Protein AF-A0A3G6J904-F1 (afdb_monomer_lite)

pLDDT: mean 79.37, std 14.84, range [32.62, 93.94]

Radius of gyration: 22.49 Å; chains: 1; bounding box: 51×34×61 Å

Secondary structure (DSSP, 8-state):
--HHHHHHHHHHHHHHHHHHHHHHHHHHHHTTS-TTHHHHHHHHHHHHHHHHHHHHHHHHHHHHHHHHHHHHHHHHHHHHTT-----SSSEEEEEE-SSEEEEEEEEEETTEEEEEEEEEEPPP-

Structure (mmCIF, N/CA/C/O backbone):
data_AF-A0A3G6J904-F1
#
_entry.id   AF-A0A3G6J904-F1
#
loop_
_atom_site.group_PDB
_atom_site.id
_atom_site.type_symbol
_atom_site.label_atom_id
_atom_site.label_alt_id
_atom_site.label_comp_id
_atom_site.label_asym_id
_atom_site.label_entity_id
_atom_site.label_seq_id
_atom_site.pdbx_PDB_ins_code
_atom_site.Cartn_x
_atom_site.Cartn_y
_atom_site.Cartn_z
_atom_site.occupancy
_atom_site.B_iso_or_equiv
_atom_site.auth_seq_id
_atom_site.auth_comp_id
_atom_site.auth_asym_id
_atom_site.auth_atom_id
_atom_site.pdbx_PDB_model_num
ATOM 1 N N . MET A 1 1 ? -12.574 20.901 4.623 1.00 45.28 1 MET A N 1
ATOM 2 C CA . MET A 1 1 ? -12.283 19.612 3.936 1.00 45.28 1 MET A CA 1
ATOM 3 C C . MET A 1 1 ? -11.788 19.743 2.475 1.00 45.28 1 MET A C 1
ATOM 5 O O 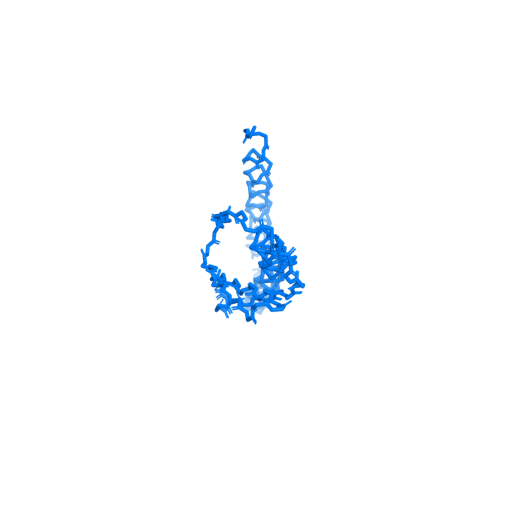. MET A 1 1 ? -11.588 18.723 1.829 1.00 45.28 1 MET A O 1
ATOM 9 N N . GLN A 1 2 ? -11.530 20.951 1.935 1.00 41.16 2 GLN A N 1
ATOM 10 C CA . GLN A 1 2 ? -10.958 21.152 0.581 1.00 41.16 2 GLN A CA 1
ATOM 11 C C . GLN A 1 2 ? -9.413 21.191 0.549 1.00 41.16 2 GLN A C 1
ATOM 13 O O . GLN A 1 2 ? -8.809 20.771 -0.437 1.00 41.16 2 GLN A O 1
ATOM 18 N N . HIS A 1 3 ? -8.758 21.589 1.645 1.00 32.62 3 HIS A N 1
ATOM 19 C CA . HIS A 1 3 ? -7.294 21.733 1.712 1.00 32.62 3 HIS A CA 1
ATOM 20 C C . HIS A 1 3 ? -6.506 20.411 1.562 1.00 32.62 3 HIS A C 1
ATOM 22 O O . HIS A 1 3 ? -5.402 20.411 1.025 1.00 32.62 3 HIS A O 1
ATOM 28 N N . CYS A 1 4 ? -7.081 19.258 1.929 1.00 38.25 4 CYS A N 1
ATOM 29 C CA . CYS A 1 4 ? -6.403 17.954 1.822 1.00 38.25 4 CYS A CA 1
ATOM 30 C C . CYS A 1 4 ? -6.385 17.389 0.379 1.00 38.25 4 CYS A C 1
ATOM 32 O O . CYS A 1 4 ? -5.473 16.655 -0.003 1.00 38.25 4 CYS A O 1
ATOM 34 N N . LYS A 1 5 ? -7.358 17.764 -0.471 1.00 37.78 5 LYS A N 1
ATOM 35 C CA . LYS A 1 5 ? -7.361 17.393 -1.903 1.00 37.78 5 LYS A CA 1
ATOM 36 C C . LYS A 1 5 ? -6.308 18.177 -2.694 1.00 37.78 5 LYS A C 1
ATOM 38 O O . LYS A 1 5 ? -5.709 17.621 -3.614 1.00 37.78 5 LYS A O 1
ATOM 43 N N . LEU A 1 6 ? -6.064 19.434 -2.316 1.00 45.56 6 LEU A N 1
ATOM 44 C CA . LEU A 1 6 ? -5.110 20.309 -2.997 1.00 45.56 6 LEU A CA 1
ATOM 45 C C . LEU A 1 6 ? -3.661 19.838 -2.792 1.00 45.56 6 LEU A C 1
ATOM 47 O O . LEU A 1 6 ? -2.911 19.735 -3.759 1.00 45.56 6 LEU A O 1
ATOM 51 N N . TYR A 1 7 ? -3.300 19.448 -1.563 1.00 43.84 7 TYR A N 1
ATOM 52 C CA . TYR A 1 7 ? -1.940 19.006 -1.223 1.00 43.84 7 TYR A CA 1
ATOM 53 C C . TYR A 1 7 ? -1.509 17.748 -2.001 1.00 43.84 7 TYR A C 1
ATOM 55 O O . TYR A 1 7 ? -0.409 17.692 -2.549 1.00 43.84 7 TYR A O 1
ATOM 63 N N . ARG A 1 8 ? -2.418 16.773 -2.159 1.00 46.31 8 ARG A N 1
ATOM 64 C CA . ARG A 1 8 ? -2.169 15.546 -2.939 1.00 46.31 8 ARG A CA 1
ATOM 65 C C . ARG A 1 8 ? -2.001 15.822 -4.440 1.00 46.31 8 ARG A C 1
ATOM 67 O O . ARG A 1 8 ? -1.214 15.153 -5.097 1.00 46.31 8 ARG A O 1
ATOM 74 N N . SER A 1 9 ? -2.724 16.807 -4.977 1.00 50.16 9 SER A N 1
ATOM 75 C CA . SER A 1 9 ? -2.674 17.179 -6.399 1.00 50.16 9 SER A CA 1
ATOM 76 C C . SER A 1 9 ? -1.398 17.949 -6.750 1.00 50.16 9 SER A C 1
ATOM 78 O O . SER A 1 9 ? -0.760 17.657 -7.758 1.00 50.16 9 SER A O 1
ATOM 80 N N . VAL A 1 10 ? -0.971 18.877 -5.887 1.00 59.31 10 VAL A N 1
ATOM 81 C CA . VAL A 1 10 ? 0.259 19.660 -6.093 1.00 59.31 10 VAL A CA 1
ATOM 82 C C . VAL A 1 10 ? 1.502 18.771 -6.016 1.00 59.31 10 VAL A C 1
ATOM 84 O O . VAL A 1 10 ? 2.397 18.915 -6.847 1.00 59.31 10 VAL A O 1
ATOM 87 N N . TYR A 1 11 ? 1.546 17.819 -5.077 1.00 59.78 11 TYR A N 1
ATOM 88 C CA . TYR A 1 11 ? 2.698 16.925 -4.921 1.00 59.78 11 TYR A CA 1
ATOM 89 C C . TYR A 1 11 ? 2.832 15.943 -6.093 1.00 59.78 11 TYR A C 1
ATOM 91 O O . TYR A 1 11 ? 3.917 15.787 -6.645 1.00 59.78 11 TYR A O 1
ATOM 99 N N . ILE A 1 12 ? 1.717 15.348 -6.539 1.00 59.97 12 ILE A N 1
ATOM 100 C CA . ILE A 1 12 ? 1.707 14.451 -7.705 1.00 59.97 12 ILE A CA 1
ATOM 101 C C . ILE A 1 12 ? 2.043 15.225 -8.986 1.00 59.97 12 ILE A C 1
ATOM 103 O O . ILE A 1 12 ? 2.834 14.738 -9.788 1.00 59.97 12 ILE A O 1
ATOM 107 N N . LYS A 1 13 ? 1.516 16.447 -9.170 1.00 69.06 13 LYS A N 1
ATOM 108 C CA . LYS A 1 13 ? 1.874 17.282 -10.328 1.00 69.06 13 LYS A CA 1
ATOM 109 C C . LYS A 1 13 ? 3.357 17.639 -10.337 1.00 69.06 13 LYS A C 1
ATOM 111 O O . LYS A 1 13 ? 4.001 17.429 -11.359 1.00 69.06 13 LYS A O 1
ATOM 116 N N . LYS A 1 14 ? 3.917 18.089 -9.206 1.00 66.50 14 LYS A N 1
ATOM 117 C CA . LYS A 1 14 ? 5.357 18.376 -9.106 1.00 66.50 14 LYS A CA 1
ATOM 118 C C . LYS A 1 14 ? 6.208 17.137 -9.366 1.00 66.50 14 LYS A C 1
ATOM 120 O O . LYS A 1 14 ? 7.228 17.257 -10.032 1.00 66.50 14 LYS A O 1
ATOM 125 N N . LEU A 1 15 ? 5.796 15.968 -8.879 1.00 65.69 15 LEU A N 1
ATOM 126 C CA . LEU A 1 15 ? 6.511 14.713 -9.105 1.00 65.69 15 LEU A CA 1
ATOM 127 C C . LEU A 1 15 ? 6.515 14.331 -10.593 1.00 65.69 15 LEU A C 1
ATOM 129 O O . LEU A 1 15 ? 7.572 14.051 -11.148 1.00 65.69 15 LEU A O 1
ATOM 133 N N . VAL A 1 16 ? 5.360 14.393 -11.259 1.00 72.81 16 VAL A N 1
ATOM 134 C CA . VAL A 1 16 ? 5.237 14.104 -12.699 1.00 72.81 16 VAL A CA 1
ATOM 135 C C . VAL A 1 16 ? 6.034 15.105 -13.539 1.00 72.81 16 VAL A C 1
ATOM 137 O O . VAL A 1 16 ? 6.681 14.728 -14.512 1.00 72.81 16 VAL A O 1
ATOM 140 N N . GLU A 1 17 ? 6.031 16.379 -13.158 1.00 79.00 17 GLU A N 1
ATOM 141 C CA . GLU A 1 17 ? 6.743 17.449 -13.862 1.00 79.00 17 GLU A CA 1
ATOM 142 C C . GLU A 1 17 ? 8.265 17.390 -13.650 1.00 79.00 17 GLU A C 1
ATOM 144 O O . GLU A 1 17 ? 9.033 17.700 -14.563 1.00 79.00 17 GLU A O 1
ATOM 149 N N . GLN A 1 18 ? 8.714 16.930 -12.478 1.00 73.44 18 GLN A N 1
ATOM 150 C CA . GLN A 1 18 ? 10.117 16.596 -12.216 1.00 73.44 18 GLN A CA 1
ATOM 151 C C . GLN A 1 18 ? 10.564 15.389 -13.044 1.00 73.44 18 GLN A C 1
ATOM 153 O O . GLN A 1 18 ? 11.575 15.473 -13.738 1.00 73.44 18 GLN A O 1
ATOM 158 N N . PHE A 1 19 ? 9.774 14.311 -13.070 1.00 70.38 19 PHE A N 1
ATOM 159 C CA . PHE A 1 19 ? 10.051 13.154 -13.926 1.00 70.38 19 PHE A CA 1
ATOM 160 C C . PHE A 1 19 ? 10.129 13.541 -15.405 1.00 70.38 19 PHE A C 1
ATOM 162 O O . PHE A 1 19 ? 11.054 13.130 -16.102 1.00 70.38 19 PHE A O 1
ATOM 169 N N . ARG A 1 20 ? 9.213 14.395 -15.880 1.00 74.62 20 ARG A N 1
ATOM 170 C CA . ARG A 1 20 ? 9.213 14.884 -17.265 1.00 74.62 20 ARG A CA 1
ATOM 171 C C . ARG A 1 20 ? 10.483 15.669 -17.609 1.00 74.62 20 ARG A C 1
ATOM 173 O O . ARG A 1 20 ? 10.990 15.526 -18.718 1.00 74.62 20 ARG A O 1
ATOM 180 N N . ARG A 1 21 ? 11.011 16.462 -16.668 1.00 77.62 21 ARG A N 1
ATOM 181 C CA . ARG A 1 21 ? 12.286 17.182 -16.835 1.00 77.62 21 ARG A CA 1
ATOM 182 C C . ARG A 1 21 ? 13.493 16.247 -16.861 1.00 77.62 21 ARG A C 1
ATOM 184 O O . ARG A 1 21 ? 14.336 16.396 -17.739 1.00 77.62 21 ARG A O 1
ATOM 191 N N . ILE A 1 22 ? 13.547 15.270 -15.956 1.00 76.12 22 ILE A N 1
ATOM 192 C CA . ILE A 1 22 ? 14.638 14.282 -15.899 1.00 76.12 22 ILE A CA 1
ATOM 193 C C . ILE A 1 22 ? 14.697 13.466 -17.197 1.00 76.12 22 ILE A C 1
ATOM 195 O O . ILE A 1 22 ? 15.769 13.306 -17.775 1.00 76.12 22 ILE A O 1
ATOM 199 N N . ILE A 1 23 ? 13.543 13.013 -17.699 1.00 73.62 23 ILE A N 1
ATOM 200 C CA . ILE A 1 23 ? 13.455 12.270 -18.966 1.00 73.62 23 ILE A CA 1
ATOM 201 C C . ILE A 1 23 ? 13.901 13.144 -20.151 1.00 73.62 23 ILE A C 1
ATOM 203 O O . ILE A 1 23 ? 14.569 12.650 -21.056 1.00 73.62 23 ILE A O 1
ATOM 207 N N . GLY A 1 24 ? 13.577 14.443 -20.133 1.00 73.62 24 GLY A N 1
ATOM 208 C CA . GLY A 1 24 ? 14.035 15.400 -21.144 1.00 73.62 24 GLY A CA 1
ATOM 209 C C . GLY A 1 24 ? 15.560 15.510 -21.204 1.00 73.62 24 GLY A C 1
ATOM 210 O O . GLY A 1 24 ? 16.138 15.317 -22.268 1.00 73.62 24 GLY A O 1
ATOM 211 N N . HIS A 1 25 ? 16.217 15.722 -20.060 1.00 74.19 25 HIS A N 1
ATOM 212 C CA . HIS A 1 25 ? 17.682 15.803 -20.002 1.00 74.19 25 HIS A CA 1
ATOM 213 C C . HIS A 1 25 ? 18.377 14.494 -20.373 1.00 74.19 25 HIS A C 1
ATOM 215 O O . HIS A 1 25 ? 19.377 14.519 -21.084 1.00 74.19 25 HIS A O 1
ATOM 221 N N . ALA A 1 26 ? 17.836 13.349 -19.949 1.00 65.25 26 ALA A N 1
ATOM 222 C CA . ALA A 1 26 ? 18.390 12.052 -20.330 1.00 65.25 26 ALA A CA 1
ATOM 223 C C . ALA A 1 26 ? 18.376 11.853 -21.858 1.00 65.25 26 ALA A C 1
ATOM 225 O O . ALA A 1 26 ? 19.342 11.344 -22.422 1.00 65.25 26 ALA A O 1
ATOM 226 N N . ARG A 1 27 ? 17.315 12.308 -22.538 1.00 68.75 27 ARG A N 1
ATOM 227 C CA . ARG A 1 27 ? 17.216 12.265 -24.004 1.00 68.75 27 ARG A CA 1
ATOM 228 C C . ARG A 1 27 ? 18.259 13.157 -24.680 1.00 68.75 27 ARG A C 1
ATOM 230 O O . ARG A 1 27 ? 18.872 12.732 -25.656 1.00 68.75 27 ARG A O 1
ATOM 237 N N . ASP A 1 28 ? 18.452 14.371 -24.171 1.00 69.94 28 ASP A N 1
ATOM 238 C CA . ASP A 1 28 ? 19.375 15.338 -24.772 1.00 69.94 28 ASP A CA 1
ATOM 239 C C . ASP A 1 28 ? 20.843 14.894 -24.622 1.00 69.94 28 ASP A C 1
ATOM 241 O O . ASP A 1 28 ? 21.623 15.049 -25.559 1.00 69.94 28 ASP A O 1
ATOM 245 N N . CYS A 1 29 ? 21.206 14.254 -23.501 1.00 64.31 29 CYS A N 1
ATOM 246 C CA . CYS A 1 29 ? 22.540 13.673 -23.312 1.00 64.31 29 CYS A CA 1
ATOM 247 C C . CYS A 1 29 ? 22.812 12.489 -24.258 1.00 64.31 29 CYS A C 1
ATOM 249 O O . CYS A 1 29 ? 23.892 12.410 -24.838 1.00 64.31 29 CYS A O 1
ATOM 251 N N . VAL A 1 30 ? 21.834 11.593 -24.452 1.00 63.56 30 VAL A N 1
ATOM 252 C CA . VAL A 1 30 ? 21.987 10.395 -25.305 1.00 63.56 30 VAL A CA 1
ATOM 253 C C . VAL A 1 30 ? 22.137 10.748 -26.790 1.00 63.56 30 VAL A C 1
ATOM 255 O O . VAL A 1 30 ? 22.863 10.067 -27.512 1.00 63.56 30 VAL A O 1
ATOM 258 N N . SER A 1 31 ? 21.511 11.828 -27.263 1.00 66.19 31 SER A N 1
ATOM 259 C CA . SER A 1 31 ? 21.625 12.257 -28.668 1.00 66.19 31 SER A CA 1
ATOM 260 C C . SER A 1 31 ? 23.023 12.754 -29.074 1.00 66.19 31 SER A C 1
ATOM 262 O O . SER A 1 31 ? 23.266 12.935 -30.266 1.00 66.19 31 SER A O 1
ATOM 264 N N . ASN A 1 32 ? 23.942 12.985 -28.128 1.00 68.31 32 ASN A N 1
ATOM 265 C CA . ASN A 1 32 ? 25.256 13.576 -28.408 1.00 68.31 32 ASN A CA 1
ATOM 266 C C . ASN A 1 32 ? 26.402 12.545 -28.578 1.00 68.31 32 ASN A C 1
ATOM 268 O O . ASN A 1 32 ? 27.531 12.935 -28.878 1.00 68.31 32 ASN A O 1
ATOM 272 N N . GLU A 1 33 ? 26.148 11.237 -28.428 1.00 63.62 33 GLU A N 1
ATOM 273 C CA . GLU A 1 33 ? 27.192 10.193 -28.435 1.00 63.62 33 GLU A CA 1
ATOM 274 C C . GLU A 1 33 ? 27.159 9.330 -29.718 1.00 63.62 33 GLU A C 1
ATOM 276 O O . GLU A 1 33 ? 26.110 8.830 -30.120 1.00 63.62 33 GLU A O 1
ATOM 281 N N . ARG A 1 34 ? 28.307 9.146 -30.401 1.00 57.12 34 ARG A N 1
ATOM 282 C CA . ARG A 1 34 ? 28.400 8.416 -31.686 1.00 57.12 34 ARG A CA 1
ATOM 283 C C . ARG A 1 34 ? 28.589 6.900 -31.490 1.00 57.12 34 ARG A C 1
ATOM 285 O O . ARG A 1 34 ? 29.647 6.448 -31.062 1.00 57.12 34 ARG A O 1
ATOM 292 N N . GLY A 1 35 ? 27.608 6.117 -31.940 1.00 54.84 35 GLY A N 1
ATOM 293 C CA . GLY A 1 35 ? 27.771 4.772 -32.514 1.00 54.84 35 GLY A CA 1
ATOM 294 C C . GLY A 1 35 ? 27.896 3.588 -31.546 1.00 54.84 35 GLY A C 1
ATOM 295 O O . GLY A 1 35 ? 27.003 2.749 -31.517 1.00 54.84 35 GLY A O 1
ATOM 296 N N . ALA A 1 36 ? 28.998 3.483 -30.797 1.00 53.12 36 ALA A N 1
ATOM 297 C CA . ALA A 1 36 ? 29.275 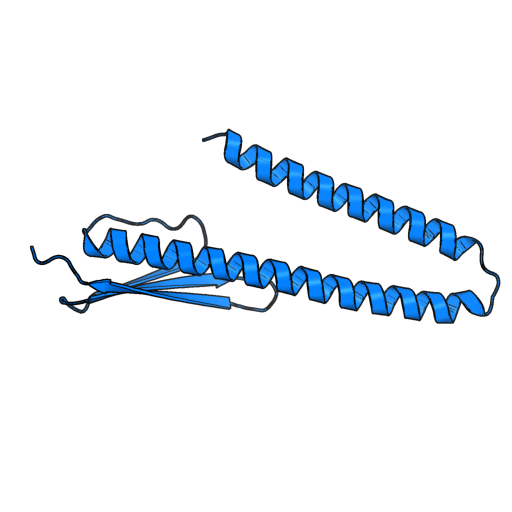2.318 -29.936 1.00 53.12 36 ALA A CA 1
ATOM 298 C C . ALA A 1 36 ? 28.768 2.522 -28.497 1.00 53.12 36 ALA A C 1
ATOM 300 O O . ALA A 1 36 ? 28.073 1.668 -27.956 1.00 53.12 36 ALA A O 1
ATOM 301 N N . ALA A 1 37 ? 28.996 3.714 -27.935 1.00 58.66 37 ALA A N 1
ATOM 302 C CA . ALA A 1 37 ? 28.556 4.068 -26.586 1.00 58.66 37 ALA A CA 1
ATOM 303 C C . ALA A 1 37 ? 27.022 4.099 -26.426 1.00 58.66 37 ALA A C 1
ATOM 305 O O . ALA A 1 37 ? 26.518 3.903 -25.327 1.00 58.66 37 ALA A O 1
ATOM 306 N N . THR A 1 38 ? 26.250 4.301 -27.499 1.00 68.56 38 THR A N 1
ATOM 307 C CA . THR A 1 38 ? 24.789 4.490 -27.433 1.00 68.56 38 THR A CA 1
ATOM 308 C C . THR A 1 38 ? 24.027 3.217 -27.061 1.00 68.56 38 THR A C 1
ATOM 310 O O . THR A 1 38 ? 23.009 3.292 -26.380 1.00 68.56 38 THR A O 1
ATOM 313 N N . VAL A 1 39 ? 24.483 2.037 -27.495 1.00 69.00 39 VAL A N 1
ATOM 314 C CA . VAL A 1 39 ? 23.753 0.782 -27.236 1.00 69.00 39 VAL A CA 1
ATOM 315 C C . VAL A 1 39 ? 23.963 0.342 -25.788 1.00 69.00 39 VAL A C 1
ATOM 317 O O . VAL A 1 39 ? 23.007 0.033 -25.080 1.00 69.00 39 VAL A O 1
ATOM 320 N N . GLU A 1 40 ? 25.210 0.393 -25.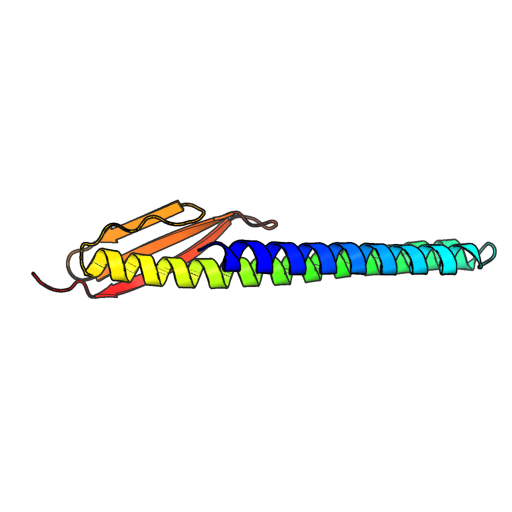322 1.00 74.75 40 GLU A N 1
ATOM 321 C CA . GLU A 1 40 ? 25.587 0.063 -23.946 1.00 74.75 40 GLU A CA 1
ATOM 322 C C . GLU A 1 40 ? 24.962 1.044 -22.944 1.00 74.75 40 GLU A C 1
ATOM 324 O O . GLU A 1 40 ? 24.381 0.620 -21.943 1.00 74.75 40 GLU A O 1
ATOM 329 N N . THR A 1 41 ? 24.983 2.349 -23.242 1.00 81.81 41 THR A N 1
ATOM 330 C CA . THR A 1 41 ? 24.311 3.357 -22.406 1.00 81.81 41 THR A CA 1
ATOM 331 C C . THR A 1 41 ? 22.794 3.240 -22.469 1.00 81.81 41 THR A C 1
ATOM 333 O O . THR A 1 41 ? 22.150 3.391 -21.435 1.00 81.81 41 THR A O 1
ATOM 336 N N . ALA A 1 42 ? 22.194 2.905 -23.615 1.00 78.88 42 ALA A N 1
ATOM 337 C CA . ALA A 1 42 ? 20.753 2.674 -23.694 1.00 78.88 42 ALA A CA 1
ATOM 338 C C . ALA A 1 42 ? 20.320 1.508 -22.794 1.00 78.88 42 ALA A C 1
ATOM 340 O O . ALA A 1 42 ? 19.371 1.658 -22.021 1.00 78.88 42 ALA A O 1
ATOM 341 N N . PHE A 1 43 ? 21.030 0.375 -22.823 1.00 82.44 43 PHE A N 1
ATOM 342 C CA . PHE A 1 43 ? 20.746 -0.749 -21.924 1.00 82.44 43 PHE A CA 1
ATOM 343 C C . PHE A 1 43 ? 21.055 -0.415 -20.456 1.00 82.44 43 PHE A C 1
ATOM 345 O O . PHE A 1 43 ? 20.272 -0.769 -19.568 1.00 82.44 43 PHE A O 1
ATOM 352 N N . GLY A 1 44 ? 22.131 0.328 -20.183 1.00 84.38 44 GLY A N 1
ATOM 353 C CA . GLY A 1 44 ? 22.470 0.795 -18.837 1.00 84.38 44 GLY A CA 1
ATOM 354 C C . GLY A 1 44 ? 21.398 1.718 -18.249 1.00 84.38 44 GLY A C 1
ATOM 355 O O . GLY A 1 44 ? 20.898 1.483 -17.151 1.00 84.38 44 GLY A O 1
ATOM 356 N N . VAL A 1 45 ? 20.961 2.723 -19.006 1.00 84.50 45 VAL A N 1
ATOM 357 C CA . VAL A 1 45 ? 19.922 3.670 -18.580 1.00 84.50 45 VAL A CA 1
ATOM 358 C C . VAL A 1 45 ? 18.565 2.979 -18.467 1.00 84.50 45 VAL A C 1
ATOM 360 O O . VAL A 1 45 ? 17.855 3.212 -17.491 1.00 84.50 45 VAL A O 1
ATOM 363 N N . MET A 1 46 ? 18.202 2.090 -19.398 1.00 83.12 46 MET A N 1
ATOM 364 C CA . MET A 1 46 ? 16.941 1.345 -19.304 1.00 83.12 46 MET A CA 1
ATOM 365 C C . MET A 1 46 ? 16.914 0.408 -18.099 1.00 83.12 46 MET A C 1
ATOM 367 O O . MET A 1 46 ? 15.914 0.383 -17.381 1.00 83.12 46 MET A O 1
ATOM 371 N N . SER A 1 47 ? 18.004 -0.312 -17.819 1.00 89.19 47 SER A N 1
ATOM 372 C CA . SER A 1 47 ? 18.078 -1.160 -16.623 1.00 89.19 47 SER A CA 1
ATOM 373 C C . SER A 1 47 ? 17.973 -0.330 -15.339 1.00 89.19 47 SER A C 1
ATOM 375 O O . SER A 1 47 ? 17.184 -0.671 -14.455 1.00 89.19 47 SER A O 1
ATOM 377 N N . LEU A 1 48 ? 18.655 0.818 -15.268 1.00 88.75 48 LEU A N 1
ATOM 378 C CA . LEU A 1 48 ? 18.555 1.737 -14.135 1.00 88.75 48 LEU A CA 1
ATOM 379 C C . LEU A 1 48 ? 17.137 2.302 -13.967 1.00 88.75 48 LEU A C 1
ATOM 381 O O . LEU A 1 48 ? 16.645 2.389 -12.841 1.00 88.75 48 LEU A O 1
ATOM 385 N N . LEU A 1 49 ? 16.457 2.659 -15.060 1.00 89.06 49 LEU A N 1
ATOM 386 C CA . LEU A 1 49 ? 15.074 3.139 -15.024 1.00 89.06 49 LEU A CA 1
ATOM 387 C C . LEU A 1 49 ? 14.115 2.058 -14.523 1.00 89.06 49 LEU A C 1
ATOM 389 O O . LEU A 1 49 ? 13.280 2.352 -13.669 1.00 89.06 49 LEU A O 1
ATOM 393 N N . VAL A 1 50 ? 14.249 0.818 -14.998 1.00 88.12 50 VAL A N 1
ATOM 394 C CA . VAL A 1 50 ? 13.430 -0.310 -14.527 1.00 88.12 50 VAL A CA 1
ATOM 395 C C . VAL A 1 50 ? 13.634 -0.526 -13.029 1.00 88.12 50 VAL A C 1
ATOM 397 O O . VAL A 1 50 ? 12.656 -0.554 -12.283 1.00 88.12 50 VAL A O 1
ATOM 400 N N . VAL A 1 51 ? 14.885 -0.590 -12.564 1.00 93.19 51 VAL A N 1
ATOM 401 C CA . VAL A 1 51 ? 15.201 -0.729 -11.131 1.00 93.19 51 VAL A CA 1
ATOM 402 C C . VAL A 1 51 ? 14.610 0.430 -10.329 1.00 93.19 51 VAL A C 1
ATOM 404 O O . VAL A 1 51 ? 13.959 0.220 -9.308 1.00 93.19 51 VAL A O 1
ATOM 407 N N . THR A 1 52 ? 14.768 1.657 -10.818 1.00 90.25 52 THR A N 1
ATOM 408 C CA . THR A 1 52 ? 14.228 2.856 -10.171 1.00 90.25 52 THR A CA 1
ATOM 409 C C . THR A 1 52 ? 12.703 2.792 -10.054 1.00 90.25 52 THR A C 1
ATOM 411 O O . THR A 1 52 ? 12.151 3.091 -8.995 1.00 90.25 52 THR A O 1
ATOM 414 N N . MET A 1 53 ? 12.004 2.353 -11.102 1.00 86.88 53 MET A N 1
ATOM 415 C CA . MET A 1 53 ? 10.547 2.182 -11.073 1.00 86.88 53 MET A CA 1
ATOM 416 C C . MET A 1 53 ? 10.113 1.123 -10.059 1.00 86.88 53 MET A C 1
ATOM 418 O O . MET A 1 53 ? 9.143 1.342 -9.331 1.00 86.88 53 MET A O 1
ATOM 422 N N . VAL A 1 54 ? 10.851 0.015 -9.952 1.00 88.31 54 VAL A N 1
ATOM 423 C CA . VAL A 1 54 ? 10.604 -1.016 -8.932 1.00 88.31 54 VAL A CA 1
ATOM 424 C C . VAL A 1 54 ? 10.763 -0.435 -7.522 1.00 88.31 54 VAL A C 1
ATOM 426 O O . VAL A 1 54 ? 9.894 -0.650 -6.674 1.00 88.31 54 VAL A O 1
ATOM 429 N N . LEU A 1 55 ? 11.805 0.367 -7.279 1.00 91.00 55 LEU A N 1
ATOM 430 C CA . LEU A 1 55 ? 12.026 1.027 -5.985 1.00 91.00 55 LEU A CA 1
ATOM 431 C C . LEU A 1 55 ? 10.881 1.982 -5.616 1.00 91.00 55 LEU A C 1
ATOM 433 O O . LEU A 1 55 ? 10.375 1.937 -4.492 1.00 91.00 55 LEU A O 1
ATOM 437 N N . PHE A 1 56 ? 10.423 2.811 -6.559 1.00 90.19 56 PHE A N 1
ATOM 438 C CA . PHE A 1 56 ? 9.274 3.691 -6.327 1.00 90.19 56 PHE A CA 1
ATOM 439 C C . PHE A 1 56 ? 7.987 2.911 -6.078 1.00 90.19 56 PHE A C 1
ATOM 441 O O . PHE A 1 56 ? 7.211 3.281 -5.194 1.00 90.19 56 PHE A O 1
ATOM 448 N N . GLY A 1 57 ? 7.778 1.810 -6.802 1.00 86.50 57 GLY A N 1
ATOM 449 C CA . GLY A 1 57 ? 6.694 0.886 -6.506 1.00 86.50 57 GLY A CA 1
ATOM 450 C C . GLY A 1 57 ? 6.757 0.419 -5.051 1.00 86.50 57 GLY A C 1
ATOM 451 O O . GLY A 1 57 ? 5.742 0.454 -4.353 1.00 86.50 57 GLY A O 1
ATOM 452 N N . GLY A 1 58 ? 7.933 -0.013 -4.587 1.00 87.94 58 GLY A N 1
ATOM 453 C CA . GLY A 1 58 ? 8.135 -0.476 -3.212 1.00 87.94 58 GLY A CA 1
ATOM 454 C C . GLY A 1 58 ? 7.761 0.591 -2.181 1.00 87.94 58 GLY A C 1
ATOM 455 O O . GLY A 1 58 ? 7.029 0.310 -1.231 1.00 87.94 58 GLY A O 1
ATOM 456 N N . LEU A 1 59 ? 8.161 1.843 -2.413 1.00 90.38 59 LEU A N 1
ATOM 457 C CA . LEU A 1 59 ? 7.804 2.963 -1.541 1.00 90.38 59 LEU A CA 1
ATOM 458 C C . LEU A 1 59 ? 6.285 3.200 -1.487 1.00 90.38 59 LEU A C 1
ATOM 460 O O . LEU A 1 59 ? 5.724 3.431 -0.413 1.00 90.38 59 LEU A O 1
ATOM 464 N N . VAL A 1 60 ? 5.601 3.100 -2.629 1.00 88.94 60 VAL A N 1
ATOM 465 C CA . VAL A 1 60 ? 4.135 3.195 -2.691 1.00 88.94 60 VAL A CA 1
ATOM 466 C C . VAL A 1 60 ? 3.480 2.044 -1.924 1.00 88.94 60 VAL A C 1
ATOM 468 O O . VAL A 1 60 ? 2.514 2.276 -1.196 1.00 88.94 60 VAL A O 1
ATOM 471 N N . ALA A 1 61 ? 4.009 0.823 -2.028 1.00 88.25 61 ALA A N 1
ATOM 472 C CA . ALA A 1 61 ? 3.491 -0.332 -1.297 1.00 88.25 61 ALA A CA 1
ATOM 473 C C . ALA A 1 61 ? 3.608 -0.147 0.225 1.00 88.25 61 ALA A C 1
ATOM 475 O O . ALA A 1 61 ? 2.637 -0.387 0.946 1.00 88.25 61 ALA A O 1
ATOM 476 N N . VAL A 1 62 ? 4.744 0.364 0.711 1.00 92.88 62 VAL A N 1
ATOM 477 C CA . VAL A 1 62 ? 4.927 0.710 2.131 1.00 92.88 62 VAL A CA 1
ATOM 478 C C . VAL A 1 62 ? 3.935 1.793 2.567 1.00 92.88 62 VAL A C 1
ATOM 480 O O . VAL A 1 62 ? 3.296 1.657 3.610 1.00 92.88 62 VAL A O 1
ATOM 483 N N . GLY A 1 63 ? 3.728 2.832 1.753 1.00 90.88 63 GLY A N 1
ATOM 484 C CA . GLY A 1 63 ? 2.729 3.868 2.036 1.00 90.88 63 GLY A CA 1
ATOM 485 C C . GLY A 1 63 ? 1.307 3.307 2.160 1.00 90.88 63 GLY A C 1
ATOM 486 O O . GLY A 1 63 ? 0.582 3.639 3.099 1.00 90.88 63 GLY A O 1
ATOM 487 N N . THR A 1 64 ? 0.922 2.402 1.257 1.00 89.94 64 THR A N 1
ATOM 488 C CA . THR A 1 64 ? -0.367 1.695 1.320 1.00 89.94 64 THR A CA 1
ATOM 489 C C . THR A 1 64 ? -0.469 0.825 2.572 1.00 89.94 64 THR A C 1
ATOM 491 O O . THR A 1 64 ? -1.527 0.791 3.199 1.00 89.94 64 THR A O 1
ATOM 494 N N . ARG A 1 65 ? 0.624 0.168 2.984 1.00 90.75 65 ARG A N 1
ATOM 495 C CA . ARG A 1 65 ? 0.657 -0.643 4.207 1.00 90.75 65 ARG A CA 1
ATOM 496 C C . ARG A 1 65 ? 0.407 0.186 5.460 1.00 90.75 65 ARG A C 1
ATOM 498 O O . ARG A 1 65 ? -0.419 -0.208 6.278 1.00 90.75 65 ARG A O 1
ATOM 505 N N . ILE A 1 66 ? 1.078 1.325 5.595 1.00 93.94 66 ILE A N 1
ATOM 506 C CA . ILE A 1 66 ? 0.884 2.228 6.737 1.00 93.94 66 ILE A CA 1
ATOM 507 C C . ILE A 1 66 ? -0.568 2.721 6.773 1.00 93.94 66 ILE A C 1
ATOM 509 O O . ILE A 1 66 ? -1.208 2.674 7.820 1.00 93.94 66 ILE A O 1
ATOM 513 N N . ALA A 1 67 ? -1.124 3.106 5.620 1.00 90.69 67 ALA A N 1
ATOM 514 C CA . ALA A 1 67 ? -2.520 3.532 5.527 1.00 90.69 67 ALA A CA 1
ATOM 515 C C . ALA A 1 67 ? -3.523 2.415 5.878 1.00 90.69 67 ALA A C 1
ATOM 517 O O . ALA A 1 67 ? -4.598 2.703 6.400 1.00 90.69 67 ALA A O 1
ATOM 518 N N . ALA A 1 68 ? -3.202 1.153 5.574 1.00 91.81 68 ALA A N 1
ATOM 519 C CA . ALA A 1 68 ? -4.036 0.010 5.943 1.00 91.81 68 ALA A CA 1
ATOM 520 C C . ALA A 1 68 ? -4.019 -0.233 7.460 1.00 91.81 68 ALA A C 1
ATOM 522 O O . ALA A 1 68 ? -5.066 -0.497 8.041 1.00 91.81 68 ALA A O 1
ATOM 523 N N . ILE A 1 69 ? -2.854 -0.095 8.105 1.00 93.00 69 ILE A N 1
ATOM 524 C CA . ILE A 1 69 ? -2.711 -0.229 9.565 1.00 93.00 69 ILE A CA 1
ATOM 525 C C . ILE A 1 69 ? -3.492 0.872 10.291 1.00 93.00 69 ILE A C 1
ATOM 527 O O . ILE A 1 69 ? -4.240 0.576 11.220 1.00 93.00 69 ILE A O 1
ATOM 531 N N . ASP A 1 70 ? -3.360 2.124 9.844 1.00 93.19 70 ASP A N 1
ATOM 532 C CA . ASP A 1 70 ? -4.101 3.259 10.410 1.00 93.19 70 ASP A CA 1
ATOM 533 C C . ASP A 1 70 ? -5.622 3.048 10.312 1.00 93.19 70 ASP A C 1
ATOM 535 O O . ASP A 1 70 ? -6.349 3.189 11.296 1.00 93.19 70 ASP A O 1
ATOM 539 N N . ALA A 1 71 ? -6.101 2.601 9.146 1.00 92.38 71 ALA A N 1
ATOM 540 C CA . ALA A 1 71 ? -7.512 2.289 8.946 1.00 92.38 71 ALA A CA 1
ATOM 541 C C . ALA A 1 71 ? -7.991 1.107 9.801 1.00 92.38 71 ALA A C 1
ATOM 543 O O . ALA A 1 71 ? -9.087 1.176 10.352 1.00 92.38 71 ALA A O 1
ATOM 544 N N . ALA A 1 72 ? -7.181 0.054 9.953 1.00 92.81 72 ALA A N 1
ATOM 545 C CA . ALA A 1 72 ? -7.509 -1.085 10.809 1.00 92.81 72 ALA A CA 1
ATOM 546 C C . ALA A 1 72 ? -7.644 -0.660 12.275 1.00 92.81 72 ALA A C 1
ATOM 548 O O . ALA A 1 72 ? -8.621 -1.016 12.929 1.00 92.81 72 ALA A O 1
ATOM 549 N N . GLY A 1 73 ? -6.717 0.161 12.777 1.00 90.69 73 GLY A N 1
ATOM 550 C CA . GLY A 1 73 ? -6.787 0.694 14.139 1.00 90.69 73 GLY A CA 1
ATOM 551 C C . GLY A 1 73 ? -8.010 1.588 14.357 1.00 90.69 73 GLY A C 1
ATOM 552 O O . GLY A 1 73 ? -8.722 1.437 15.353 1.00 90.69 73 GLY A O 1
ATOM 553 N N . ALA A 1 74 ? -8.297 2.483 13.408 1.00 92.50 74 ALA A N 1
ATOM 554 C CA . ALA A 1 74 ? -9.482 3.335 13.464 1.00 92.50 74 ALA A CA 1
ATOM 555 C C . ALA A 1 74 ? -10.788 2.519 13.430 1.00 92.50 74 ALA A C 1
ATOM 557 O O . ALA A 1 74 ? -11.701 2.800 14.208 1.00 92.50 74 ALA A O 1
ATOM 558 N N . ALA A 1 75 ? -10.858 1.490 12.580 1.00 92.12 75 ALA A N 1
ATOM 559 C CA . ALA A 1 75 ? -12.004 0.593 12.477 1.00 92.12 75 ALA A CA 1
ATOM 560 C C . ALA A 1 75 ? -12.204 -0.238 13.751 1.00 92.12 75 ALA A C 1
ATOM 562 O O . ALA A 1 75 ? -13.318 -0.288 14.265 1.00 92.12 75 ALA A O 1
ATOM 563 N N . ALA A 1 76 ? -11.135 -0.826 14.299 1.00 91.69 76 ALA A N 1
ATOM 564 C CA . ALA A 1 76 ? -11.193 -1.606 15.535 1.00 91.69 76 ALA A CA 1
ATOM 565 C C . ALA A 1 76 ? -11.686 -0.751 16.710 1.00 91.69 76 ALA A C 1
ATOM 567 O O . ALA A 1 76 ? -12.564 -1.172 17.459 1.00 91.69 76 ALA A O 1
ATOM 568 N N . ARG A 1 77 ? -11.186 0.486 16.834 1.00 89.00 77 ARG A N 1
ATOM 569 C CA . ARG A 1 77 ? -11.612 1.410 17.892 1.00 89.00 77 ARG A CA 1
ATOM 570 C C . ARG A 1 77 ? -13.069 1.842 17.742 1.00 89.00 77 ARG A C 1
ATOM 572 O O . ARG A 1 77 ? -13.796 1.868 18.728 1.00 89.00 77 ARG A O 1
ATOM 579 N N . ALA A 1 78 ? -13.495 2.189 16.528 1.00 90.44 78 ALA A N 1
ATOM 580 C CA . ALA A 1 78 ? -14.885 2.556 16.270 1.00 90.44 78 ALA A CA 1
ATOM 581 C C . ALA A 1 78 ? -15.830 1.388 16.590 1.00 90.44 78 ALA A C 1
ATOM 583 O O . ALA A 1 78 ? -16.836 1.580 17.270 1.00 90.44 78 ALA A O 1
ATOM 584 N N . ALA A 1 79 ? -15.456 0.176 16.179 1.00 89.75 79 ALA A N 1
ATOM 585 C CA . ALA A 1 79 ? -16.226 -1.032 16.430 1.00 89.75 79 ALA A CA 1
ATOM 586 C C . ALA A 1 79 ? -16.277 -1.411 17.922 1.00 89.75 79 ALA A C 1
ATOM 588 O O . ALA A 1 79 ? -17.342 -1.797 18.398 1.00 89.75 79 ALA A O 1
ATOM 589 N N . ALA A 1 80 ? -15.191 -1.219 18.679 1.00 88.56 80 ALA A N 1
ATOM 590 C CA . ALA A 1 80 ? -15.172 -1.432 20.130 1.00 88.56 80 ALA A CA 1
ATOM 591 C C . ALA A 1 80 ? -16.137 -0.503 20.894 1.00 88.56 80 ALA A C 1
ATOM 593 O O . ALA A 1 80 ? -16.719 -0.920 21.888 1.00 88.56 80 ALA A O 1
ATOM 594 N N . ILE A 1 81 ? -16.353 0.724 20.402 1.00 89.19 81 ILE A N 1
ATOM 595 C CA . ILE A 1 81 ? -17.296 1.707 20.979 1.00 89.19 81 ILE A CA 1
ATOM 596 C C . ILE A 1 81 ? -18.712 1.542 20.374 1.00 89.19 81 ILE A C 1
ATOM 598 O O . ILE A 1 81 ? -19.671 2.207 20.767 1.00 89.19 81 ILE A O 1
ATOM 602 N N . GLY A 1 82 ? -18.880 0.651 19.393 1.00 87.56 82 GLY A N 1
ATOM 603 C CA . GLY A 1 82 ? -20.146 0.443 18.690 1.00 87.56 82 GLY A CA 1
ATOM 604 C C . GLY A 1 82 ? -20.525 1.571 17.724 1.00 87.56 82 GLY A C 1
ATOM 605 O O . GLY A 1 82 ? -21.705 1.718 17.401 1.00 87.56 82 GLY A O 1
ATOM 606 N N . GLN A 1 83 ? -19.562 2.373 17.257 1.00 89.69 83 GLN A N 1
ATOM 607 C CA . GLN A 1 83 ? -19.786 3.358 16.198 1.00 89.69 83 GLN A CA 1
ATOM 608 C C . GLN A 1 83 ? -19.577 2.767 14.794 1.00 89.69 83 GLN A C 1
ATOM 610 O O . GLN A 1 83 ? -18.643 1.992 14.576 1.00 89.69 83 GLN A O 1
ATOM 615 N N . PRO A 1 84 ? -20.391 3.181 13.803 1.00 85.88 84 PRO A N 1
ATOM 616 C CA . PRO A 1 84 ? -20.200 2.772 12.419 1.00 85.88 84 PRO A CA 1
ATOM 617 C C . PRO A 1 84 ? -18.929 3.405 11.833 1.00 85.88 84 PRO A C 1
ATOM 619 O O . PRO A 1 84 ? -18.738 4.619 11.886 1.00 85.88 84 PRO A O 1
ATOM 622 N N . TYR A 1 85 ? -18.080 2.585 11.214 1.00 86.88 85 TYR A N 1
ATOM 623 C CA . TYR A 1 85 ? -16.883 3.030 10.502 1.00 86.88 85 TYR A CA 1
ATOM 624 C C . TYR A 1 85 ? -17.046 2.805 8.999 1.00 86.88 85 TYR A C 1
ATOM 626 O O . TYR A 1 85 ? -17.291 1.687 8.556 1.00 86.88 85 TYR A O 1
ATOM 634 N N . THR A 1 86 ? -16.894 3.863 8.200 1.00 87.56 86 THR A N 1
ATOM 635 C CA . THR A 1 86 ? -16.869 3.762 6.734 1.00 87.56 86 THR A CA 1
ATOM 636 C C . THR A 1 86 ? -15.453 4.026 6.229 1.00 87.56 86 THR A C 1
ATOM 638 O O . THR A 1 86 ? -14.967 5.157 6.350 1.00 87.56 86 THR A O 1
ATOM 641 N N . PRO A 1 87 ? -14.770 3.027 5.646 1.00 80.94 87 PRO A N 1
ATOM 642 C CA . PRO A 1 87 ? -13.447 3.233 5.084 1.00 80.94 87 PRO A CA 1
ATOM 643 C C . PRO A 1 87 ? -13.505 4.162 3.873 1.00 80.94 87 PRO A C 1
ATOM 645 O O . PRO A 1 87 ? -14.402 4.103 3.035 1.00 80.94 87 PRO A O 1
ATOM 648 N N . ARG A 1 88 ? -12.486 5.011 3.728 1.00 81.12 88 ARG A N 1
ATOM 649 C CA . ARG A 1 88 ? -12.364 5.892 2.557 1.00 81.12 88 ARG A CA 1
ATOM 650 C C . ARG A 1 88 ? -11.969 5.135 1.282 1.00 81.12 88 ARG A C 1
ATOM 652 O O . ARG A 1 88 ? -12.166 5.643 0.177 1.00 81.12 88 ARG A O 1
ATOM 659 N N . LYS A 1 89 ? -11.320 3.983 1.430 1.00 80.19 89 LYS A N 1
ATOM 66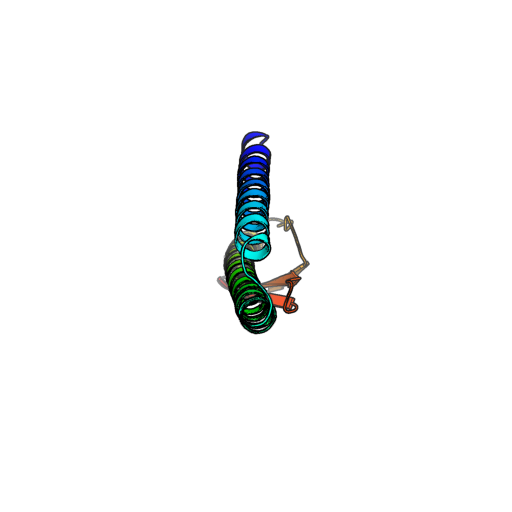0 C CA . LYS A 1 89 ? -10.813 3.127 0.354 1.00 80.19 89 LYS A CA 1
ATOM 661 C C . LYS A 1 89 ? -10.832 1.681 0.824 1.00 80.19 89 LYS A C 1
ATOM 663 O O . LYS A 1 89 ? -10.660 1.458 2.012 1.00 80.19 89 LYS A O 1
ATOM 668 N N . GLY A 1 90 ? -10.931 0.746 -0.117 1.00 84.38 90 GLY A N 1
ATOM 669 C CA . GLY A 1 90 ? -10.806 -0.683 0.155 1.00 84.38 90 GLY A CA 1
ATOM 670 C C . GLY A 1 90 ? -11.954 -1.266 0.966 1.00 84.38 90 GLY A C 1
ATOM 671 O O . GLY A 1 90 ? -13.005 -0.646 1.116 1.00 84.38 90 GLY A O 1
ATOM 672 N N . GLU A 1 91 ? -11.725 -2.476 1.454 1.00 88.75 91 GLU A N 1
ATOM 673 C CA . GLU A 1 91 ? -12.709 -3.271 2.181 1.00 88.75 91 GLU A CA 1
ATOM 674 C C . GLU A 1 91 ? -12.269 -3.444 3.634 1.00 88.75 91 GLU A C 1
ATOM 676 O O . GLU A 1 91 ? -11.074 -3.586 3.911 1.00 88.75 91 GLU A O 1
ATOM 681 N N . VAL A 1 92 ? -13.232 -3.403 4.553 1.00 90.75 92 VAL A N 1
ATOM 682 C CA . VAL A 1 92 ? -13.014 -3.595 5.987 1.00 90.75 92 VAL A CA 1
ATOM 683 C C . VAL A 1 92 ? -13.956 -4.683 6.470 1.00 90.75 92 VAL A C 1
ATOM 685 O O . VAL A 1 92 ? -15.167 -4.571 6.298 1.00 90.75 92 VAL A O 1
ATOM 688 N N . THR A 1 93 ? -13.390 -5.696 7.108 1.00 92.69 93 THR A N 1
ATOM 689 C CA . THR A 1 93 ? -14.112 -6.773 7.778 1.00 92.69 93 THR A CA 1
ATOM 690 C C . THR A 1 93 ? -13.901 -6.616 9.274 1.00 92.69 93 THR A C 1
ATOM 692 O O . THR A 1 93 ? -12.772 -6.424 9.723 1.00 92.69 93 THR A O 1
ATOM 695 N N . ILE A 1 94 ? -14.982 -6.666 10.044 1.00 91.69 94 ILE A N 1
ATOM 696 C CA . ILE A 1 94 ? -14.941 -6.578 11.504 1.00 91.69 94 ILE A CA 1
ATOM 697 C C . ILE A 1 94 ? -15.420 -7.914 12.054 1.00 91.69 94 ILE A C 1
ATOM 699 O O . ILE A 1 94 ? -16.471 -8.405 11.647 1.00 91.69 94 ILE A O 1
ATOM 703 N N . ASP A 1 95 ? -14.651 -8.458 12.982 1.00 91.38 95 ASP A N 1
ATOM 704 C CA . ASP A 1 95 ? -14.955 -9.657 13.744 1.00 91.38 95 ASP A CA 1
ATOM 705 C C . ASP A 1 95 ? -15.003 -9.292 15.233 1.00 91.38 95 ASP A C 1
ATOM 707 O O . ASP A 1 95 ? -14.143 -8.557 15.729 1.00 91.38 95 ASP A O 1
ATOM 711 N N . ASN A 1 96 ? -16.047 -9.728 15.935 1.00 87.12 96 ASN A N 1
ATOM 712 C CA . ASN A 1 96 ? -16.267 -9.400 17.341 1.00 87.12 96 ASN A CA 1
ATOM 713 C C . ASN A 1 96 ? -16.594 -10.677 18.115 1.00 87.12 96 ASN A C 1
ATOM 715 O O . ASN A 1 96 ? -17.669 -11.246 17.939 1.00 87.12 96 ASN A O 1
ATOM 719 N N . ASP A 1 97 ? -15.680 -11.069 18.999 1.00 82.94 97 ASP A N 1
ATOM 720 C CA . ASP A 1 97 ? -15.778 -12.269 19.838 1.00 82.94 97 ASP A CA 1
ATOM 721 C C . ASP A 1 97 ? -16.330 -11.949 21.249 1.00 82.94 97 ASP A C 1
ATOM 723 O O . ASP A 1 97 ? -16.217 -12.721 22.195 1.00 82.94 97 ASP A O 1
ATOM 727 N N . GLY A 1 98 ? -16.898 -10.755 21.446 1.00 79.56 98 GLY A N 1
ATOM 728 C CA . GLY A 1 98 ? -17.493 -10.302 22.709 1.00 79.56 98 GLY A CA 1
ATOM 729 C C . GLY A 1 98 ? -16.487 -9.763 23.731 1.00 79.56 98 GLY A C 1
ATOM 730 O O . GLY A 1 98 ? -16.812 -8.824 24.453 1.00 79.56 98 GLY A O 1
ATOM 731 N N . MET A 1 99 ? -15.258 -10.286 23.765 1.00 83.69 99 MET A N 1
ATOM 732 C CA . MET A 1 99 ? -14.161 -9.746 24.590 1.00 83.69 99 MET A CA 1
ATOM 733 C C . MET A 1 99 ? -13.165 -8.913 23.771 1.00 83.69 99 MET A C 1
ATOM 735 O O . MET A 1 99 ? -12.555 -7.970 24.279 1.00 83.69 99 MET A O 1
ATOM 739 N N . MET A 1 100 ? -13.004 -9.245 22.491 1.00 88.06 100 MET A N 1
ATOM 740 C CA . MET A 1 100 ? -12.100 -8.564 21.573 1.00 88.06 100 MET A CA 1
ATOM 741 C C . MET A 1 100 ? -12.803 -8.255 20.258 1.00 88.06 100 MET A C 1
ATOM 743 O O . MET A 1 100 ? -13.605 -9.041 19.757 1.00 88.06 100 MET A O 1
ATOM 747 N N . VAL A 1 101 ? -12.446 -7.112 19.686 1.00 90.38 101 VAL A N 1
ATOM 748 C CA . VAL A 1 101 ? -12.857 -6.689 18.354 1.00 90.38 101 VAL A CA 1
ATOM 749 C C . VAL A 1 101 ? -11.628 -6.659 17.461 1.00 90.38 101 VAL A C 1
ATOM 751 O O . VAL A 1 101 ? -10.676 -5.919 17.724 1.00 90.38 101 VAL A O 1
ATOM 754 N N . THR A 1 102 ? -11.658 -7.446 16.392 1.00 92.38 102 THR A N 1
ATOM 755 C CA . THR A 1 102 ? -10.622 -7.478 15.361 1.00 92.38 102 THR A CA 1
ATOM 756 C C . THR A 1 102 ? -11.154 -6.831 14.093 1.00 92.38 102 THR A C 1
ATOM 758 O O . THR A 1 102 ? -12.157 -7.259 13.532 1.00 92.38 102 THR A O 1
ATOM 761 N N . ALA A 1 103 ? -10.474 -5.796 13.612 1.00 93.44 103 ALA A N 1
ATOM 762 C CA . ALA A 1 103 ? -10.758 -5.205 12.313 1.00 93.44 103 ALA A CA 1
ATOM 763 C C . ALA A 1 103 ? -9.645 -5.558 11.329 1.00 93.44 103 ALA A C 1
ATOM 765 O O . ALA A 1 103 ? -8.466 -5.325 11.601 1.00 93.44 103 ALA A O 1
ATOM 766 N N . THR A 1 104 ? -10.028 -6.077 10.168 1.00 93.62 104 THR A N 1
ATOM 767 C CA . THR A 1 104 ? -9.143 -6.406 9.053 1.00 93.62 104 THR A CA 1
ATOM 768 C C . THR A 1 104 ? -9.474 -5.522 7.866 1.00 93.62 104 THR A C 1
ATOM 770 O O . THR A 1 104 ? -10.627 -5.387 7.474 1.00 93.62 104 THR A O 1
ATOM 773 N N . VAL A 1 105 ? -8.451 -4.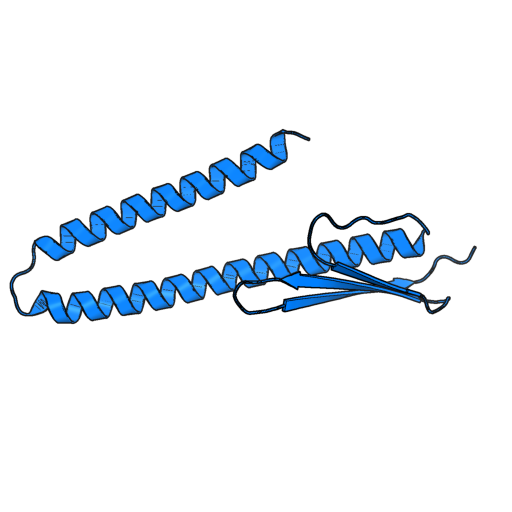921 7.271 1.00 93.38 105 VAL A N 1
ATOM 774 C CA . VAL A 1 105 ? -8.570 -4.001 6.142 1.00 93.38 105 VAL A CA 1
ATOM 775 C C . VAL A 1 105 ? -7.761 -4.528 4.974 1.00 93.38 105 VAL A C 1
ATOM 777 O O . VAL A 1 105 ? -6.589 -4.875 5.136 1.00 93.38 105 VAL A O 1
ATOM 780 N N . ARG A 1 106 ? -8.368 -4.539 3.786 1.00 92.69 106 ARG A N 1
ATOM 781 C CA . ARG A 1 106 ? -7.739 -4.971 2.536 1.00 92.69 106 ARG A CA 1
ATOM 782 C C . ARG A 1 106 ? -7.706 -3.840 1.519 1.00 92.69 106 ARG A C 1
ATOM 784 O O . ARG A 1 106 ? -8.751 -3.346 1.087 1.00 92.69 106 ARG A O 1
ATOM 791 N N . TYR A 1 107 ? -6.497 -3.467 1.103 1.00 90.94 107 TYR A N 1
ATOM 792 C CA . TYR A 1 107 ? -6.238 -2.477 0.057 1.00 90.94 107 TYR A CA 1
ATOM 793 C C . TYR A 1 107 ? -5.547 -3.115 -1.143 1.00 90.94 107 TYR A C 1
ATOM 795 O O . TYR A 1 107 ? -4.534 -3.788 -0.986 1.00 90.94 107 TYR A O 1
ATOM 803 N N . GLN A 1 108 ? -6.028 -2.815 -2.349 1.00 86.44 108 GLN A N 1
ATOM 804 C CA . GLN A 1 108 ? -5.312 -3.165 -3.573 1.00 86.44 108 GLN A CA 1
ATOM 805 C C . GLN A 1 108 ? -4.071 -2.286 -3.753 1.00 86.44 108 GLN A C 1
ATOM 807 O O . GLN A 1 108 ? -4.128 -1.058 -3.614 1.00 86.44 108 GLN A O 1
ATOM 812 N N . SER A 1 109 ? -2.958 -2.923 -4.108 1.00 81.06 109 SER A N 1
ATOM 813 C CA . SER A 1 109 ? -1.694 -2.285 -4.464 1.00 81.06 109 SER A CA 1
ATOM 814 C C . SER A 1 109 ? -1.190 -2.796 -5.815 1.00 81.06 109 SER A C 1
ATOM 816 O O . SER A 1 109 ? -1.656 -3.806 -6.338 1.00 81.06 109 SER A O 1
ATOM 818 N N . LEU A 1 110 ? -0.192 -2.100 -6.365 1.00 72.38 110 LEU A N 1
ATOM 819 C CA . LEU A 1 110 ? 0.492 -2.466 -7.610 1.00 72.38 110 LEU A CA 1
ATOM 820 C C . LEU A 1 110 ? 1.106 -3.875 -7.569 1.00 72.38 110 LEU A C 1
ATOM 822 O O . LEU A 1 110 ? 1.217 -4.514 -8.607 1.00 72.38 110 LEU A O 1
ATOM 826 N N . PHE A 1 111 ? 1.481 -4.358 -6.382 1.00 80.00 111 PHE A N 1
ATOM 827 C CA . PHE A 1 111 ? 2.082 -5.682 -6.178 1.00 80.00 111 PHE A CA 1
ATOM 828 C C . PHE A 1 111 ? 1.134 -6.688 -5.511 1.00 80.00 111 PHE A C 1
ATOM 830 O O . PHE A 1 111 ? 1.594 -7.656 -4.913 1.00 80.00 111 PHE A O 1
ATOM 837 N N . GLY A 1 112 ? -0.179 -6.454 -5.586 1.00 85.44 112 GLY A N 1
ATOM 838 C CA . GLY A 1 112 ? -1.203 -7.324 -5.002 1.00 85.44 112 GLY A CA 1
ATOM 839 C C . GLY A 1 112 ? -1.923 -6.707 -3.806 1.00 85.44 112 GLY A C 1
ATOM 840 O O . GLY A 1 112 ? -1.777 -5.521 -3.502 1.00 85.44 112 GLY A O 1
ATOM 841 N N . ASP A 1 113 ? -2.747 -7.512 -3.143 1.00 89.75 113 ASP A N 1
ATOM 842 C CA . ASP A 1 113 ? -3.521 -7.068 -1.989 1.00 89.75 113 ASP A CA 1
ATOM 843 C C . ASP A 1 113 ? -2.642 -6.910 -0.743 1.00 89.75 113 ASP A C 1
ATOM 845 O O . ASP A 1 113 ? -1.853 -7.781 -0.379 1.00 89.75 113 ASP A O 1
ATOM 849 N N . ILE A 1 114 ? -2.815 -5.787 -0.052 1.00 88.88 114 ILE A N 1
ATOM 850 C CA . ILE A 1 114 ? -2.188 -5.496 1.233 1.00 88.88 114 ILE A CA 1
ATOM 851 C C . ILE A 1 114 ? -3.263 -5.582 2.312 1.00 88.88 114 ILE A C 1
ATOM 853 O O . ILE A 1 114 ? -4.215 -4.800 2.312 1.00 88.88 114 ILE A O 1
ATOM 857 N N . VAL A 1 115 ? -3.085 -6.518 3.247 1.00 91.88 115 VAL A N 1
ATOM 858 C CA . VAL A 1 115 ? -4.065 -6.820 4.303 1.00 91.88 115 VAL A CA 1
ATOM 859 C C . VAL A 1 115 ? -3.498 -6.516 5.681 1.00 91.88 115 VAL A C 1
ATOM 861 O O . VAL A 1 115 ? -2.543 -7.171 6.099 1.00 91.88 115 VAL A O 1
ATOM 864 N N . ALA A 1 116 ? -4.054 -5.543 6.396 1.00 93.25 116 ALA A N 1
ATOM 865 C CA . ALA A 1 116 ? -3.651 -5.203 7.762 1.00 93.25 116 ALA A CA 1
ATOM 866 C C . ALA A 1 116 ? -4.790 -5.479 8.745 1.00 93.25 116 ALA A C 1
ATOM 868 O O . ALA A 1 116 ? -5.949 -5.269 8.408 1.00 93.25 116 ALA A O 1
ATOM 869 N N . SER A 1 117 ? -4.450 -5.903 9.959 1.00 92.38 117 SER A N 1
ATOM 870 C CA . SER A 1 117 ? -5.426 -6.164 11.016 1.00 92.38 117 SER A CA 1
ATOM 871 C C . SER A 1 117 ? -5.012 -5.473 12.307 1.00 92.38 117 SER A C 1
ATOM 873 O O . SER A 1 117 ? -3.818 -5.317 12.569 1.00 92.38 117 SER A O 1
ATOM 875 N N . ALA A 1 118 ? -5.996 -5.076 13.105 1.00 93.44 118 ALA A N 1
ATOM 876 C CA . ALA A 1 118 ? -5.806 -4.549 14.447 1.00 93.44 118 ALA A CA 1
ATOM 877 C C . ALA A 1 118 ? -6.860 -5.147 15.382 1.00 93.44 118 ALA A C 1
ATOM 879 O O . ALA A 1 118 ? -8.022 -5.275 14.997 1.00 93.44 118 ALA A O 1
ATOM 880 N N . THR A 1 119 ? -6.453 -5.475 16.606 1.00 92.25 119 THR A N 1
ATOM 881 C CA . THR A 1 119 ? -7.326 -6.051 17.633 1.00 92.25 119 THR A CA 1
ATOM 882 C C . THR A 1 119 ? -7.342 -5.142 18.854 1.00 92.25 119 THR A C 1
ATO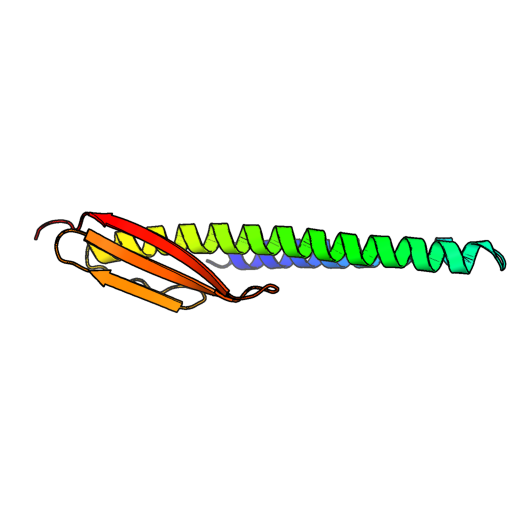M 884 O O . THR A 1 119 ? -6.295 -4.669 19.297 1.00 92.25 119 THR A O 1
ATOM 887 N N . VAL A 1 120 ? -8.535 -4.875 19.376 1.00 90.31 120 VAL A N 1
ATOM 888 C CA . VAL A 1 120 ? -8.786 -4.004 20.531 1.00 90.31 120 VAL A CA 1
ATOM 889 C C . VAL A 1 120 ? -9.760 -4.709 21.477 1.00 90.31 120 VAL A C 1
ATOM 891 O O . VAL A 1 120 ? -10.606 -5.480 21.034 1.00 90.31 120 VAL A O 1
ATOM 894 N N . LEU A 1 121 ? -9.637 -4.465 22.784 1.00 88.62 121 LEU A N 1
ATOM 895 C CA . LEU A 1 121 ? -10.594 -4.955 23.782 1.00 88.62 121 LEU A CA 1
ATOM 896 C C . LEU A 1 121 ? -11.973 -4.328 23.550 1.00 88.62 121 LEU A C 1
ATOM 898 O O . LEU A 1 121 ? -12.080 -3.115 23.363 1.00 88.62 121 LEU A O 1
ATOM 902 N N . ALA A 1 122 ? -13.016 -5.153 23.573 1.00 82.69 122 ALA A N 1
ATOM 903 C CA . ALA A 1 122 ? -14.386 -4.666 23.533 1.00 82.69 122 ALA A CA 1
ATOM 904 C C . ALA A 1 122 ? -14.705 -3.964 24.860 1.00 82.69 122 ALA A C 1
ATOM 906 O O . ALA A 1 122 ? -14.405 -4.496 25.931 1.00 82.69 122 ALA A O 1
ATOM 907 N N . GLU A 1 123 ? -15.295 -2.769 24.803 1.00 74.38 123 GLU A N 1
ATOM 908 C CA . GLU A 1 123 ? -15.773 -2.119 26.021 1.00 74.38 123 GLU A CA 1
ATOM 909 C C . GLU A 1 123 ? -17.039 -2.857 26.500 1.00 74.38 123 GLU A C 1
ATOM 911 O O . GLU A 1 123 ? -17.973 -3.030 25.707 1.00 74.38 123 GLU A O 1
ATOM 916 N N . PRO A 1 124 ? -17.080 -3.354 27.753 1.00 62.16 124 PRO A N 1
ATOM 917 C CA . PRO A 1 124 ? -18.269 -4.009 28.284 1.00 62.16 124 PRO A CA 1
ATOM 918 C C . PRO A 1 124 ? -19.390 -2.976 28.438 1.00 62.16 124 PRO A C 1
ATOM 920 O O . PRO A 1 124 ? -19.182 -1.914 29.024 1.00 62.16 124 PRO A O 1
ATOM 923 N N . ARG A 1 125 ? -20.564 -3.289 27.882 1.00 56.78 125 ARG A N 1
ATOM 924 C CA . ARG A 1 125 ? -21.783 -2.480 28.020 1.00 56.78 125 ARG A CA 1
ATOM 925 C C . ARG A 1 125 ? -22.434 -2.632 29.386 1.00 56.78 125 ARG A C 1
ATOM 927 O O . ARG A 1 125 ? -22.451 -3.772 29.897 1.00 56.78 125 ARG A O 1
#

Foldseek 3Di:
DVVVVVVVVVVVVVVVVVVVVVVVVVVVVLVPDDDPVNVVVVVVVVVVVVVVVVVVLVVVVVVVQVVQQVLQVVCQVCVLVPHDDDDPAFDWDWDDPPQKIKIKGWHAGPVGIHIDMDMDTRDDD

Organism: NCBI:txid1862358

InterPro domains:
  IPR049790 Rv3655c/TadE [NF041390] (39-124)

Sequence (125 aa):
MQHCKLYRSVYIKKLVEQFRRIIGHARDCVSNERGAATVETAFGVMSLLVVTMVLFGGLVAVGTRIAAIDAAGAAARAAAIGQPYTPRKGEVTIDNDGMMVTATVRYQSLFGDIVASATVLAEPR